Protein AF-A0ABC8UT15-F1 (afdb_monomer_lite)

InterPro domains:
  IPR006634 TRAM/LAG1/CLN8 homology domain [PF03798] (1-120)
  IPR006634 TRAM/LAG1/CLN8 homology domain [PS50922] (1-129)
  IPR016439 Sphingosine N-acyltransferase Lag1/Lac1-like [PTHR12560] (1-145)

Secondary structure (DSSP, 8-state):
-HHHHHHHHHHHHHHHHS--HHHHHHHHHHHHHHHHHHHHHHHHHHTT-HHHHHHHHHHHHHHHIIIIIIIIIIIIIHHHHHHHHHH--TTSHHHHHHHHHHHHHHHHHHHHHHHHHHHHHHHHHHHHHTTT--PPPGGGTTSS--

Foldseek 3Di:
DVVVVVVVVVLVVVVVPQPPVPLVVLV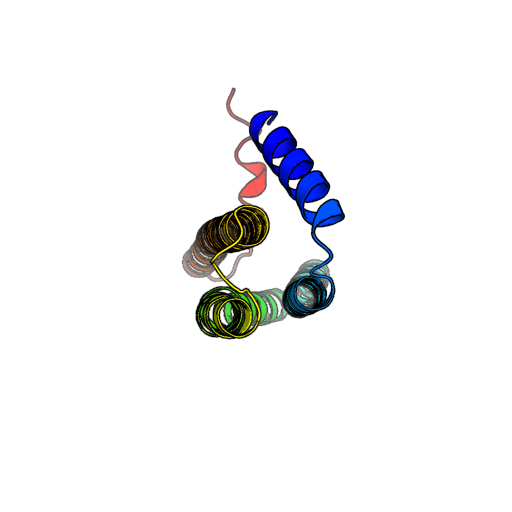VVLVVVLVVLVVQLVVCVVVVNLVSNLVSLVVSLVSLCCSQVPCLCVPSVVCLVVVLVVPDPVPDPVSVVSSVVVNVSSVVSSVVSVVVNVQSVVQNVVCVVVVRDNDDRPVPPPPPDD

Radius of gyration: 18.94 Å; chains: 1; bounding box: 48×41×50 Å

Organism: NCBI:txid185542

Sequence (146 aa):
MMSHHIITVFLIGYSYITSFFRIGSVILALHDASDVFLEAAKVFKYSEKELGASIFFGLFALSWLILRLIFFPFWIIKSSSYHLCQFLRLSEVYHMSLYYIFNTMLLTLLVFHIYWWILIYSMIMRQLNNRGKVGEDIRSDSEDND

Structure (mmCIF, N/CA/C/O backbone):
data_AF-A0ABC8UT15-F1
#
_entry.id   AF-A0ABC8UT15-F1
#
loop_
_atom_site.group_PDB
_atom_site.id
_atom_site.type_symbol
_atom_site.label_atom_id
_atom_site.label_alt_id
_atom_site.label_comp_id
_atom_site.label_asym_id
_atom_site.label_entity_id
_atom_site.label_seq_id
_atom_site.pdbx_PDB_ins_code
_atom_site.Cartn_x
_atom_site.Cartn_y
_atom_site.Cartn_z
_atom_site.occupancy
_atom_site.B_iso_or_equiv
_atom_site.auth_seq_id
_atom_site.auth_comp_id
_atom_site.auth_asym_id
_atom_site.auth_atom_id
_atom_site.pdbx_PDB_model_num
ATOM 1 N N . MET A 1 1 ? -1.203 20.460 -1.347 1.00 55.72 1 MET A N 1
ATOM 2 C CA . MET A 1 1 ? -2.167 19.765 -2.234 1.00 55.72 1 MET A CA 1
ATOM 3 C C . MET A 1 1 ? -1.658 19.544 -3.664 1.00 55.72 1 MET A C 1
ATOM 5 O O . MET A 1 1 ? -1.749 18.421 -4.138 1.00 55.72 1 MET A O 1
ATOM 9 N N . MET A 1 2 ? -1.046 20.524 -4.344 1.00 48.12 2 MET A N 1
ATOM 10 C CA . MET A 1 2 ? -0.605 20.355 -5.748 1.00 48.12 2 MET A CA 1
ATOM 11 C C . MET A 1 2 ? 0.531 19.334 -5.960 1.00 48.12 2 MET A C 1
ATOM 13 O O . MET A 1 2 ? 0.491 18.574 -6.923 1.00 48.12 2 MET A O 1
ATOM 17 N N . SER A 1 3 ? 1.504 19.237 -5.046 1.00 52.22 3 SER A N 1
ATOM 18 C CA . SER A 1 3 ? 2.628 18.292 -5.190 1.00 52.22 3 SER A CA 1
ATOM 19 C C . SER A 1 3 ? 2.191 16.824 -5.144 1.00 52.22 3 SER A C 1
ATOM 21 O O . SER A 1 3 ? 2.719 16.006 -5.889 1.00 52.22 3 SER A O 1
ATOM 23 N N . HIS A 1 4 ? 1.174 16.491 -4.339 1.00 47.97 4 HIS A N 1
ATOM 24 C CA . HIS A 1 4 ? 0.601 15.141 -4.289 1.00 47.97 4 HIS A CA 1
ATOM 25 C C . HIS A 1 4 ? -0.095 14.771 -5.614 1.00 47.97 4 HIS A C 1
ATOM 27 O O . HIS A 1 4 ? 0.040 13.645 -6.093 1.00 47.97 4 HIS A O 1
ATOM 33 N N . HIS A 1 5 ? -0.778 15.731 -6.251 1.00 57.12 5 HIS A N 1
ATOM 34 C CA . HIS A 1 5 ? -1.417 15.536 -7.558 1.00 57.12 5 HIS A CA 1
ATOM 35 C C . HIS A 1 5 ? -0.406 15.404 -8.705 1.00 57.12 5 HIS A C 1
ATOM 37 O O . HIS A 1 5 ? -0.566 14.547 -9.567 1.00 57.12 5 HIS A O 1
ATOM 43 N N . ILE A 1 6 ? 0.676 16.186 -8.692 1.00 67.50 6 ILE A N 1
ATOM 44 C CA . ILE A 1 6 ? 1.739 16.094 -9.707 1.00 67.50 6 ILE A CA 1
ATOM 45 C C . ILE A 1 6 ? 2.442 14.732 -9.634 1.00 67.50 6 ILE A C 1
ATOM 47 O O . ILE A 1 6 ? 2.657 14.094 -10.662 1.00 67.50 6 ILE A O 1
ATOM 51 N N . ILE A 1 7 ? 2.735 14.248 -8.423 1.00 61.22 7 ILE A N 1
ATOM 52 C CA . ILE A 1 7 ? 3.365 12.938 -8.210 1.00 61.22 7 ILE A CA 1
ATOM 53 C C . ILE A 1 7 ? 2.444 11.809 -8.692 1.00 61.22 7 ILE A C 1
ATOM 55 O O . ILE A 1 7 ? 2.898 10.896 -9.378 1.00 61.22 7 ILE A O 1
ATOM 59 N N . THR A 1 8 ? 1.143 11.887 -8.402 1.00 54.62 8 THR A N 1
ATOM 60 C CA . THR A 1 8 ? 0.166 10.871 -8.831 1.00 54.62 8 THR A CA 1
ATOM 61 C C . THR A 1 8 ? -0.082 10.879 -10.341 1.00 54.62 8 THR A C 1
ATOM 63 O O . THR A 1 8 ? -0.133 9.808 -10.939 1.00 54.62 8 THR A O 1
ATOM 66 N N . VAL A 1 9 ? -0.143 12.044 -10.994 1.00 68.06 9 VAL A N 1
ATOM 67 C CA . VAL A 1 9 ? -0.277 12.142 -12.462 1.00 68.06 9 VAL A CA 1
ATOM 68 C C . VAL A 1 9 ? 0.968 11.604 -13.176 1.00 68.06 9 VAL A C 1
ATOM 70 O O . VAL A 1 9 ? 0.843 10.884 -14.167 1.00 68.06 9 VAL A O 1
ATOM 73 N N . PHE A 1 10 ? 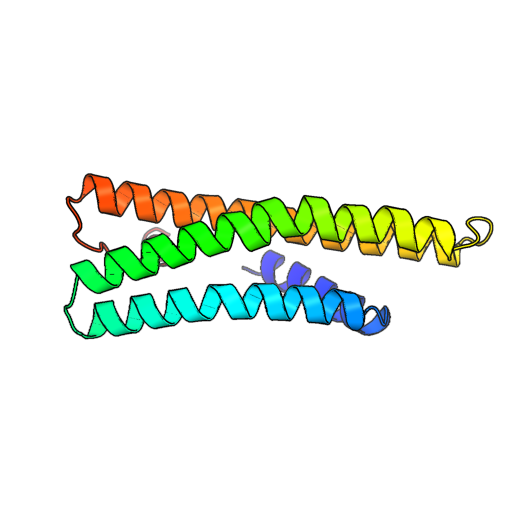2.166 11.877 -12.650 1.00 63.12 10 PHE A N 1
ATOM 74 C CA . PHE A 1 10 ? 3.414 11.361 -13.219 1.00 63.12 10 PHE A CA 1
ATOM 75 C C . PHE A 1 10 ? 3.554 9.841 -13.021 1.00 63.12 10 PHE A C 1
ATOM 77 O O . PHE A 1 10 ? 3.956 9.131 -13.943 1.00 63.12 10 PHE A O 1
ATOM 84 N N . LEU A 1 11 ? 3.144 9.323 -11.856 1.00 54.84 11 LEU A N 1
ATOM 85 C CA . LEU 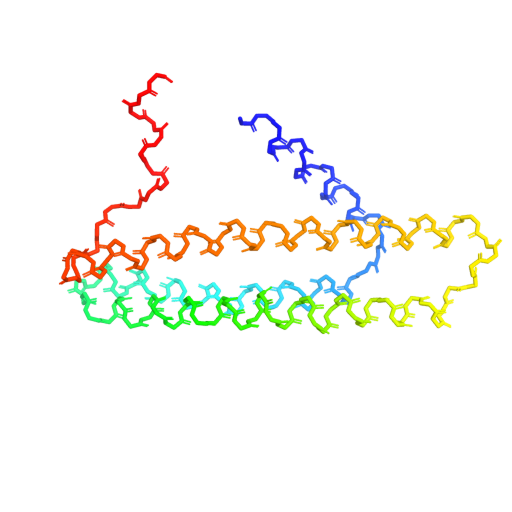A 1 11 ? 3.090 7.884 -11.567 1.00 54.84 11 LEU A CA 1
ATOM 86 C C . LEU A 1 11 ? 2.107 7.146 -12.487 1.00 54.84 11 LEU A C 1
ATOM 88 O O . LEU A 1 11 ? 2.446 6.086 -13.011 1.00 54.84 11 LEU A O 1
ATOM 92 N N . ILE A 1 12 ? 0.916 7.707 -12.720 1.00 56.38 12 ILE A N 1
ATOM 93 C CA . ILE A 1 12 ? -0.108 7.105 -13.588 1.00 56.38 12 ILE A CA 1
ATOM 94 C C . ILE A 1 12 ? 0.337 7.138 -15.056 1.00 56.38 12 ILE A C 1
ATOM 96 O O . ILE A 1 12 ? 0.248 6.118 -15.739 1.00 56.38 12 ILE A O 1
ATOM 100 N N . GLY A 1 13 ? 0.878 8.267 -15.529 1.00 58.03 13 GLY A N 1
ATOM 101 C CA . GLY A 1 13 ? 1.376 8.407 -16.901 1.00 58.03 13 GLY A CA 1
ATOM 102 C C . GLY A 1 13 ? 2.535 7.460 -17.213 1.00 58.03 13 GLY A C 1
ATOM 103 O O . GLY A 1 13 ? 2.554 6.821 -18.264 1.00 58.03 13 GLY A O 1
ATOM 104 N N . TYR A 1 14 ? 3.469 7.297 -16.276 1.00 54.97 14 TYR A N 1
ATOM 105 C CA . TYR A 1 14 ? 4.612 6.407 -16.459 1.00 54.97 14 TYR A CA 1
ATOM 106 C C . TYR A 1 14 ? 4.237 4.917 -16.305 1.00 54.97 14 TYR A C 1
ATOM 108 O O . TYR A 1 14 ? 4.742 4.058 -17.035 1.00 54.97 14 TYR A O 1
ATOM 116 N N . SER A 1 15 ? 3.284 4.595 -15.421 1.00 48.62 15 SER A N 1
ATOM 117 C CA . SER A 1 15 ? 2.737 3.237 -15.286 1.00 48.62 15 SER A CA 1
ATOM 118 C C . SER A 1 15 ? 1.988 2.775 -16.540 1.00 48.62 15 SER A C 1
ATOM 120 O O . SER A 1 15 ? 1.980 1.580 -16.831 1.00 48.62 15 SER A O 1
ATOM 122 N N . TYR A 1 16 ? 1.370 3.695 -17.286 1.00 53.38 16 TYR A N 1
ATOM 123 C CA . TYR A 1 16 ? 0.627 3.367 -18.507 1.00 53.38 16 TYR A CA 1
ATOM 124 C C . TYR A 1 16 ? 1.548 2.940 -19.662 1.00 53.38 16 TYR A C 1
ATOM 126 O O . TYR A 1 16 ? 1.151 2.165 -20.528 1.00 53.38 16 TYR A O 1
ATOM 134 N N . ILE A 1 17 ? 2.800 3.410 -19.661 1.00 51.41 17 ILE A N 1
ATOM 135 C CA . ILE A 1 17 ? 3.761 3.194 -20.753 1.00 51.41 17 ILE A CA 1
ATOM 136 C C . ILE A 1 17 ? 4.524 1.865 -20.602 1.00 51.41 17 ILE A C 1
ATOM 138 O O . ILE A 1 17 ? 4.989 1.301 -21.590 1.00 51.41 17 ILE A O 1
ATOM 142 N N . THR A 1 18 ? 4.644 1.316 -19.390 1.00 52.47 18 THR A N 1
ATOM 143 C CA . THR A 1 18 ? 5.640 0.266 -19.101 1.00 52.47 18 THR A CA 1
ATOM 144 C C . THR A 1 18 ? 5.153 -1.186 -19.181 1.00 52.47 18 THR A C 1
ATOM 146 O O . THR A 1 18 ? 5.958 -2.091 -18.991 1.00 52.47 18 THR A O 1
ATOM 149 N N . SER A 1 19 ? 3.887 -1.467 -19.520 1.00 53.44 19 SER A N 1
ATOM 150 C CA . SER A 1 19 ? 3.388 -2.837 -19.799 1.00 53.44 19 SER A CA 1
ATOM 151 C C . SER A 1 19 ? 3.692 -3.912 -18.726 1.00 53.44 19 SER A C 1
ATOM 153 O O . SER A 1 19 ? 3.616 -5.110 -19.002 1.00 53.44 19 SER A O 1
ATOM 155 N N . PHE A 1 20 ? 3.951 -3.536 -17.468 1.00 58.44 20 PHE A N 1
ATOM 156 C CA . PHE A 1 20 ? 4.134 -4.471 -16.343 1.00 58.44 20 PHE A CA 1
ATOM 157 C C . PHE A 1 20 ? 2.800 -4.913 -15.720 1.00 58.44 20 PHE A C 1
ATOM 159 O O . PHE A 1 20 ? 2.668 -5.009 -14.498 1.00 58.44 20 PHE A O 1
ATOM 166 N N . PHE A 1 21 ? 1.805 -5.221 -16.559 1.00 60.38 21 PHE A N 1
ATOM 167 C CA . PHE A 1 21 ? 0.452 -5.582 -16.123 1.00 60.38 21 PHE A CA 1
ATOM 168 C C . PHE A 1 21 ? 0.447 -6.705 -15.085 1.00 60.38 21 PHE A C 1
ATOM 170 O O . PHE A 1 21 ? -0.277 -6.623 -14.108 1.00 60.38 21 PHE A O 1
ATOM 177 N N . ARG A 1 22 ? 1.302 -7.723 -15.235 1.00 66.06 22 ARG A N 1
ATOM 178 C CA . ARG A 1 22 ? 1.324 -8.877 -14.319 1.00 66.06 22 ARG A CA 1
ATOM 179 C C . ARG A 1 22 ? 1.688 -8.492 -12.886 1.00 66.06 22 ARG A C 1
ATOM 181 O O . ARG A 1 22 ? 0.996 -8.886 -11.955 1.00 66.06 22 ARG A O 1
ATOM 188 N N . ILE A 1 23 ? 2.763 -7.724 -12.713 1.00 68.06 23 ILE A N 1
ATOM 189 C CA . ILE A 1 23 ? 3.230 -7.312 -11.382 1.00 68.06 23 ILE A CA 1
ATOM 190 C C . ILE A 1 23 ? 2.274 -6.259 -10.816 1.00 68.06 23 ILE A C 1
ATOM 192 O O . ILE A 1 23 ? 1.883 -6.361 -9.658 1.00 68.06 23 ILE A O 1
ATOM 196 N N . GLY A 1 24 ? 1.807 -5.325 -11.651 1.00 69.69 24 GLY A N 1
ATOM 197 C CA . GLY A 1 24 ? 0.783 -4.350 -11.273 1.00 69.69 24 GLY A CA 1
ATOM 198 C C . GLY A 1 24 ? -0.522 -4.999 -10.796 1.00 69.69 24 GLY A C 1
ATOM 199 O O . GLY A 1 24 ? -1.058 -4.595 -9.769 1.00 69.69 24 GLY A O 1
ATOM 200 N N . SER A 1 25 ? -1.001 -6.051 -11.466 1.00 72.69 25 SER A N 1
ATOM 201 C CA . SER A 1 25 ? -2.204 -6.792 -11.065 1.00 72.69 25 SER A CA 1
ATOM 202 C C . SER A 1 25 ? -2.043 -7.500 -9.720 1.00 72.69 25 SER A C 1
ATOM 204 O O . SER A 1 25 ? -2.977 -7.488 -8.925 1.00 72.69 25 SER A O 1
ATOM 206 N N . VAL A 1 26 ? -0.873 -8.084 -9.430 1.00 78.00 26 VAL A N 1
ATOM 207 C CA . VAL A 1 26 ? -0.605 -8.705 -8.117 1.00 78.00 26 VAL A CA 1
ATOM 208 C C . VAL A 1 26 ? -0.609 -7.654 -7.009 1.00 78.00 26 VAL A C 1
ATOM 210 O O . VAL A 1 26 ? -1.184 -7.885 -5.948 1.00 78.00 26 VAL A O 1
ATOM 213 N N . ILE A 1 27 ? -0.014 -6.486 -7.261 1.00 77.88 27 ILE A N 1
ATOM 214 C CA . ILE A 1 27 ? -0.024 -5.367 -6.313 1.00 77.88 27 ILE A CA 1
ATOM 215 C C . ILE A 1 27 ? -1.464 -4.898 -6.073 1.00 77.88 27 ILE A C 1
ATOM 217 O O . ILE A 1 27 ? -1.878 -4.793 -4.925 1.00 77.88 27 ILE A O 1
ATOM 221 N N . LEU A 1 28 ? -2.256 -4.688 -7.128 1.00 79.50 28 LEU A N 1
ATOM 222 C CA . LEU A 1 28 ? -3.665 -4.297 -7.003 1.00 79.50 28 LEU A CA 1
ATOM 223 C C . LEU A 1 28 ? -4.486 -5.319 -6.206 1.00 79.50 28 LEU A C 1
ATOM 225 O O . LEU A 1 28 ? -5.230 -4.929 -5.314 1.00 79.50 28 LEU A O 1
ATOM 229 N N . ALA A 1 29 ? -4.307 -6.615 -6.464 1.00 82.00 29 ALA A N 1
ATOM 230 C CA . ALA A 1 29 ? -5.006 -7.667 -5.729 1.00 82.00 29 ALA A CA 1
ATOM 231 C C . ALA A 1 29 ? -4.626 -7.696 -4.237 1.00 82.00 29 ALA A C 1
ATOM 233 O O . ALA A 1 29 ? -5.492 -7.853 -3.379 1.00 82.00 29 ALA A O 1
ATOM 234 N N . LEU A 1 30 ? -3.340 -7.506 -3.909 1.00 80.12 30 LEU A N 1
ATOM 235 C CA . LEU A 1 30 ? -2.882 -7.384 -2.519 1.00 80.12 30 LEU A CA 1
ATOM 236 C C . LEU A 1 30 ? -3.491 -6.164 -1.823 1.00 80.12 30 LEU A C 1
ATOM 238 O O . LEU A 1 30 ? -3.774 -6.215 -0.626 1.00 80.12 30 LEU A O 1
ATOM 242 N N . HIS A 1 31 ? -3.670 -5.068 -2.561 1.00 80.62 31 HIS A N 1
ATOM 243 C CA . HIS A 1 31 ? -4.294 -3.867 -2.031 1.00 80.62 31 HIS A CA 1
ATOM 244 C C . HIS A 1 31 ? -5.784 -4.082 -1.741 1.00 80.62 31 HIS A C 1
ATOM 246 O O . HIS A 1 31 ? -6.223 -3.820 -0.623 1.00 80.62 31 HIS A O 1
ATOM 252 N N . ASP A 1 32 ? -6.523 -4.623 -2.706 1.00 84.75 32 ASP A N 1
ATOM 253 C CA . ASP A 1 32 ? -7.961 -4.886 -2.597 1.00 84.75 32 ASP A CA 1
ATOM 254 C C . ASP A 1 32 ? -8.278 -5.855 -1.444 1.00 84.75 32 ASP A C 1
ATOM 256 O O . ASP A 1 32 ? -9.183 -5.624 -0.643 1.00 84.75 32 ASP A O 1
ATOM 260 N N . ALA A 1 33 ? -7.441 -6.883 -1.262 1.00 83.81 33 ALA A N 1
ATOM 261 C CA . ALA A 1 33 ? -7.589 -7.852 -0.179 1.00 83.81 33 ALA A CA 1
ATOM 262 C C . ALA A 1 33 ? -7.540 -7.221 1.224 1.00 83.81 33 ALA A C 1
ATOM 264 O O . ALA A 1 33 ? -8.262 -7.667 2.116 1.00 83.81 33 ALA A O 1
ATOM 265 N N . SER A 1 34 ? -6.705 -6.197 1.454 1.00 82.00 34 SER A N 1
ATOM 266 C CA . SER A 1 34 ? -6.689 -5.510 2.752 1.00 82.00 34 SER A CA 1
ATOM 267 C C . SER A 1 34 ? -7.893 -4.588 2.925 1.00 82.00 34 SER A C 1
ATOM 269 O O . SER A 1 34 ? -8.416 -4.466 4.031 1.00 82.00 34 SER A O 1
ATOM 271 N N . ASP A 1 35 ? -8.350 -3.959 1.845 1.00 83.75 35 ASP A N 1
ATOM 272 C CA . ASP A 1 35 ? -9.384 -2.924 1.895 1.00 83.75 35 ASP A CA 1
ATOM 273 C C . ASP A 1 35 ? -10.764 -3.517 2.234 1.00 83.75 35 ASP A C 1
ATOM 275 O O . ASP A 1 35 ? -11.543 -2.889 2.952 1.00 83.75 35 ASP A O 1
ATOM 279 N N . VAL A 1 36 ? -11.018 -4.782 1.876 1.00 86.81 36 VAL A N 1
ATOM 280 C CA . VAL A 1 36 ? -12.204 -5.538 2.328 1.00 86.81 36 VAL A CA 1
ATOM 281 C C . VAL A 1 36 ? -12.337 -5.544 3.858 1.00 86.81 36 VAL A C 1
ATOM 283 O O . VAL A 1 36 ? -13.439 -5.380 4.387 1.00 86.81 36 VAL A O 1
ATOM 286 N N . PHE A 1 37 ? -11.230 -5.691 4.596 1.00 83.69 37 PHE A N 1
ATOM 287 C CA . PHE A 1 37 ? -11.260 -5.676 6.064 1.00 83.69 37 PHE A CA 1
ATOM 288 C C . PHE A 1 37 ? -11.552 -4.280 6.625 1.00 83.69 37 PHE A C 1
ATOM 290 O O . PHE A 1 37 ? -12.214 -4.163 7.659 1.00 83.69 37 PHE A O 1
ATOM 297 N N . LEU A 1 38 ? -11.097 -3.223 5.943 1.00 82.94 38 LEU A N 1
ATOM 298 C CA . LEU A 1 38 ? -11.386 -1.842 6.327 1.00 82.94 38 LEU A CA 1
ATOM 299 C C . LEU A 1 38 ? -12.871 -1.516 6.144 1.00 82.94 38 LEU A C 1
ATOM 301 O O . LEU A 1 38 ? -13.493 -0.951 7.044 1.00 82.94 38 LEU A O 1
ATOM 305 N N . GLU A 1 39 ? -13.449 -1.894 5.004 1.00 85.25 39 GLU A N 1
ATOM 306 C CA . GLU A 1 39 ? -14.875 -1.692 4.739 1.00 85.25 39 GLU A CA 1
ATOM 307 C C . GLU A 1 39 ? -15.740 -2.503 5.711 1.00 85.25 39 GLU A C 1
ATOM 309 O O . GLU A 1 39 ? -16.703 -1.974 6.270 1.00 85.25 39 GLU A O 1
ATOM 314 N N . ALA A 1 40 ? -15.341 -3.739 6.033 1.00 82.69 40 ALA A N 1
ATOM 315 C CA . ALA A 1 40 ? -15.989 -4.513 7.088 1.00 82.69 40 ALA A CA 1
ATOM 316 C C . ALA A 1 40 ? -15.947 -3.776 8.441 1.00 82.69 40 ALA A C 1
ATOM 318 O O . ALA A 1 40 ? -16.980 -3.642 9.100 1.00 82.69 40 ALA A O 1
ATOM 319 N N . ALA A 1 41 ? -14.791 -3.227 8.837 1.00 82.38 41 ALA A N 1
ATOM 320 C CA . ALA A 1 41 ? -14.658 -2.469 10.083 1.00 82.38 41 ALA A CA 1
ATOM 321 C C . ALA A 1 41 ? -15.598 -1.250 10.134 1.00 82.38 41 ALA A C 1
ATOM 323 O O . ALA A 1 41 ? -16.220 -0.998 11.170 1.00 82.38 41 ALA A O 1
ATOM 324 N N . LYS A 1 42 ? -15.761 -0.529 9.016 1.00 79.56 42 LYS A N 1
ATOM 325 C CA . LYS A 1 42 ? -16.702 0.598 8.910 1.00 79.56 42 LYS A CA 1
ATOM 326 C C . LYS A 1 42 ? -18.151 0.151 9.073 1.00 79.56 42 LYS A C 1
ATOM 328 O O . LYS A 1 42 ? -18.885 0.771 9.835 1.00 79.56 42 LYS A O 1
ATOM 333 N N . VAL A 1 43 ? -18.564 -0.938 8.422 1.00 85.25 43 VAL A N 1
ATOM 334 C CA . VAL A 1 43 ? -19.937 -1.467 8.534 1.00 85.25 43 VAL A CA 1
ATOM 335 C C . VAL A 1 43 ? -20.277 -1.837 9.982 1.00 85.25 43 VAL A C 1
ATOM 337 O O . VAL A 1 43 ? -21.360 -1.505 10.471 1.00 85.25 43 VAL A O 1
ATOM 340 N N . PHE A 1 44 ? -19.345 -2.465 10.705 1.00 80.88 44 PHE A N 1
ATOM 341 C CA . PHE A 1 44 ? -19.544 -2.765 12.126 1.00 80.88 44 PHE A CA 1
ATOM 342 C C . PHE A 1 44 ? -19.581 -1.511 13.001 1.00 80.88 44 PHE A C 1
ATOM 344 O O . PHE A 1 44 ? -20.358 -1.479 13.956 1.00 80.88 44 PHE A O 1
ATOM 351 N N . LYS A 1 45 ? -18.812 -0.472 12.648 1.00 78.12 45 LYS A N 1
ATOM 352 C CA . LYS A 1 45 ? -18.864 0.834 13.318 1.00 78.12 45 LYS A CA 1
ATOM 353 C C . LYS A 1 45 ? -20.225 1.510 13.124 1.00 78.12 45 LYS A C 1
ATOM 355 O O . LYS A 1 45 ? -20.812 1.969 14.094 1.00 78.12 45 LYS A O 1
ATOM 360 N N . TYR A 1 46 ? -20.771 1.507 11.906 1.00 76.94 46 TYR A N 1
ATOM 361 C CA . TYR A 1 46 ? -22.111 2.049 11.632 1.00 76.94 46 TYR A CA 1
ATOM 362 C C . TYR A 1 46 ? -23.237 1.265 12.310 1.00 76.94 46 TYR A C 1
ATOM 364 O O . TYR A 1 46 ? -24.293 1.819 12.585 1.00 76.94 46 TYR A O 1
ATOM 372 N N . SER A 1 47 ? -23.012 -0.017 12.596 1.00 81.06 47 SER A N 1
ATOM 373 C CA . SER A 1 47 ? -23.976 -0.867 13.302 1.00 81.06 47 SER A CA 1
ATOM 374 C C . SER A 1 47 ? -23.910 -0.724 14.833 1.00 81.06 47 SER A C 1
ATOM 376 O O . SER A 1 47 ? -24.457 -1.578 15.529 1.00 81.06 47 SER A O 1
ATOM 378 N N . GLU A 1 48 ? -23.182 0.273 15.355 1.00 76.88 48 GLU A N 1
ATOM 379 C CA . GLU A 1 48 ? -22.937 0.525 16.790 1.00 76.88 48 GLU A CA 1
ATOM 380 C C . GLU A 1 48 ? -22.306 -0.665 17.546 1.00 76.88 48 GLU A C 1
ATOM 382 O O . GLU A 1 48 ? -22.327 -0.755 18.776 1.00 76.88 48 GLU A O 1
ATOM 387 N N . LYS A 1 49 ? -21.696 -1.608 16.816 1.00 75.81 49 LYS A N 1
ATOM 388 C CA . LYS A 1 49 ? -20.991 -2.762 17.387 1.00 75.81 49 LYS A CA 1
ATOM 389 C C . LYS A 1 49 ? -19.508 -2.438 17.541 1.00 75.81 49 LYS A C 1
ATOM 391 O O . LYS A 1 49 ? -18.671 -2.963 16.806 1.00 75.81 49 LYS A O 1
ATOM 396 N N . GLU A 1 50 ? -19.185 -1.626 18.546 1.00 73.69 50 GLU A N 1
ATOM 397 C CA . GLU A 1 50 ? -17.824 -1.135 18.841 1.00 73.69 50 GLU A CA 1
ATOM 398 C C . GLU A 1 50 ? -16.774 -2.260 18.958 1.00 73.69 50 GLU A C 1
ATOM 400 O O . GLU A 1 50 ? -15.662 -2.149 18.433 1.00 73.69 50 GLU A O 1
ATOM 405 N N . LEU A 1 51 ? -17.135 -3.391 19.582 1.00 76.50 51 LEU A N 1
ATOM 406 C CA . LEU A 1 51 ? -16.249 -4.559 19.693 1.00 76.50 51 LEU A CA 1
ATOM 407 C C . LEU A 1 51 ? -15.962 -5.199 18.330 1.00 76.50 51 LEU A C 1
ATOM 409 O O . LEU A 1 51 ? -14.821 -5.552 18.042 1.00 76.50 51 LEU A O 1
ATOM 413 N N . GLY A 1 52 ? -16.984 -5.322 17.479 1.00 78.00 52 GLY A N 1
ATOM 414 C CA . GLY A 1 52 ? -16.832 -5.855 16.126 1.00 78.00 52 GLY A CA 1
ATOM 415 C C . GLY A 1 52 ? -15.960 -4.941 15.271 1.00 78.00 52 GLY A C 1
ATOM 416 O O . GLY A 1 52 ? -15.001 -5.406 14.659 1.00 78.00 52 GLY A O 1
ATOM 417 N N . ALA A 1 53 ? -16.226 -3.634 15.302 1.00 80.56 53 ALA A N 1
ATOM 418 C CA . ALA A 1 53 ? -15.438 -2.637 14.581 1.00 80.56 53 ALA A CA 1
ATOM 419 C C . ALA A 1 53 ? -13.954 -2.685 14.977 1.00 80.56 53 ALA A C 1
ATOM 421 O O . ALA A 1 53 ? -13.087 -2.711 14.107 1.00 80.56 53 ALA A O 1
ATOM 422 N N . SER A 1 54 ? -13.666 -2.783 16.279 1.00 80.69 54 SER A N 1
ATOM 423 C CA . SER A 1 54 ? -12.298 -2.869 16.805 1.00 80.69 54 SER A CA 1
ATOM 424 C C . SER A 1 54 ? -11.570 -4.142 16.355 1.00 80.69 54 SER A C 1
ATOM 426 O O . SER A 1 54 ? -10.400 -4.083 15.978 1.00 80.69 54 SER A O 1
ATOM 428 N N . ILE A 1 55 ? -12.258 -5.291 16.336 1.00 85.06 55 ILE A N 1
ATOM 429 C CA . ILE A 1 55 ? -11.683 -6.563 15.867 1.00 85.06 55 ILE A CA 1
ATOM 430 C C . ILE A 1 55 ? -11.352 -6.491 14.374 1.00 85.06 55 ILE A C 1
ATOM 432 O O . ILE A 1 55 ? -10.230 -6.811 13.981 1.00 85.06 55 ILE A O 1
ATOM 436 N N . PHE A 1 56 ? -12.294 -6.046 13.538 1.00 84.06 56 PHE A N 1
ATOM 437 C CA . PHE A 1 56 ? -12.065 -5.931 12.094 1.00 84.06 56 PHE A CA 1
ATOM 438 C C . PHE A 1 56 ? -11.010 -4.874 11.757 1.00 84.06 56 PHE A C 1
ATOM 440 O O . PHE A 1 56 ? -10.210 -5.090 10.851 1.00 84.06 56 PHE A O 1
ATOM 447 N N . PHE A 1 57 ? -10.935 -3.784 12.524 1.00 84.38 57 PHE A N 1
ATOM 448 C CA . PHE A 1 57 ? -9.871 -2.791 12.386 1.00 84.38 57 PHE A CA 1
ATOM 449 C C . PHE A 1 57 ? -8.491 -3.368 12.745 1.00 84.38 57 PHE A C 1
ATOM 451 O O . PHE A 1 57 ? -7.512 -3.126 12.039 1.00 84.38 57 PHE A O 1
ATOM 458 N N . GLY A 1 58 ? -8.409 -4.195 13.792 1.00 86.44 58 GLY A N 1
ATOM 459 C CA . GLY A 1 58 ? -7.194 -4.935 14.133 1.00 86.44 58 GLY A CA 1
ATOM 460 C C . GLY A 1 58 ? -6.784 -5.939 13.048 1.00 86.44 58 GLY A C 1
ATOM 461 O O . GLY A 1 58 ? -5.612 -5.999 12.677 1.00 86.44 58 GLY A O 1
ATOM 462 N N . LEU A 1 59 ? -7.743 -6.685 12.486 1.00 87.81 59 LEU A N 1
ATOM 463 C CA . LEU A 1 59 ? -7.504 -7.602 11.362 1.00 87.81 59 LEU A CA 1
ATOM 464 C C . LEU A 1 59 ? -7.034 -6.859 10.108 1.00 87.81 59 LEU A C 1
ATOM 466 O O . LEU A 1 59 ? -6.105 -7.315 9.443 1.00 87.81 59 LEU A O 1
ATOM 470 N N . PHE A 1 60 ? -7.624 -5.699 9.819 1.00 89.38 60 PHE A N 1
ATOM 471 C CA . PHE A 1 60 ? -7.171 -4.804 8.760 1.00 89.38 60 PHE A CA 1
ATOM 472 C C . PHE A 1 60 ? -5.714 -4.380 8.973 1.00 89.38 60 PHE A C 1
ATOM 474 O O . PHE A 1 60 ? -4.901 -4.535 8.065 1.00 89.38 60 PHE A O 1
ATOM 481 N N . ALA A 1 61 ? -5.356 -3.911 10.172 1.00 88.69 61 ALA A N 1
ATOM 482 C CA . ALA A 1 61 ? -3.989 -3.493 10.473 1.00 88.69 61 ALA A CA 1
ATOM 483 C C . ALA A 1 61 ? -2.985 -4.652 10.347 1.00 88.69 61 ALA A C 1
ATOM 485 O O . ALA A 1 61 ? -1.911 -4.488 9.767 1.00 88.69 61 ALA A O 1
ATOM 486 N N . LEU A 1 62 ? -3.339 -5.844 10.836 1.00 89.94 62 LEU A N 1
ATOM 487 C CA . LEU A 1 62 ? -2.491 -7.029 10.715 1.00 89.94 62 LEU A CA 1
ATOM 488 C C . LEU A 1 62 ? -2.307 -7.447 9.248 1.00 89.94 62 LEU A C 1
ATOM 490 O O . LEU A 1 62 ? -1.181 -7.686 8.809 1.00 89.94 62 LEU A O 1
ATOM 494 N N . SER A 1 63 ? -3.403 -7.490 8.487 1.00 88.06 63 SER A N 1
ATOM 495 C CA . SER A 1 63 ? -3.394 -7.770 7.049 1.00 88.06 63 SER A CA 1
ATOM 496 C C . SER A 1 63 ? -2.526 -6.758 6.294 1.00 88.06 63 SER A C 1
ATOM 498 O O . SER A 1 63 ? -1.671 -7.144 5.497 1.00 88.06 63 SER A O 1
ATOM 500 N N . TRP A 1 64 ? -2.653 -5.467 6.618 1.00 88.38 64 TRP A N 1
ATOM 501 C CA . TRP A 1 64 ? -1.849 -4.394 6.036 1.00 88.38 64 TRP A CA 1
ATOM 502 C C . TRP A 1 64 ? -0.349 -4.592 6.276 1.00 88.38 64 TRP A C 1
ATOM 504 O O . TRP A 1 64 ? 0.437 -4.529 5.328 1.00 88.38 64 TRP A O 1
ATOM 514 N N . LEU A 1 65 ? 0.060 -4.861 7.522 1.00 88.00 65 LEU A N 1
ATOM 515 C CA . LEU A 1 65 ? 1.468 -5.079 7.862 1.00 88.00 65 LEU A CA 1
ATOM 516 C C . LEU A 1 65 ? 2.040 -6.282 7.106 1.00 88.00 65 LEU A C 1
ATOM 518 O O . L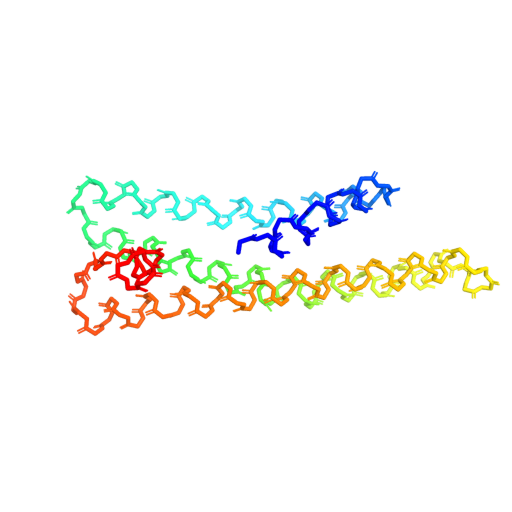EU A 1 65 ? 3.107 -6.183 6.500 1.00 88.00 65 LEU A O 1
ATOM 522 N N . ILE A 1 66 ? 1.332 -7.412 7.107 1.00 87.31 66 ILE A N 1
ATOM 523 C CA . ILE A 1 66 ? 1.831 -8.645 6.489 1.00 87.31 66 ILE A CA 1
ATOM 524 C C . ILE A 1 66 ? 1.906 -8.495 4.968 1.00 87.31 66 ILE A C 1
ATOM 526 O O . ILE A 1 66 ? 2.954 -8.754 4.375 1.00 87.31 66 ILE A O 1
ATOM 530 N N . LEU A 1 67 ? 0.822 -8.063 4.323 1.00 83.19 67 LEU A N 1
ATOM 531 C CA . LEU A 1 67 ? 0.742 -8.028 2.862 1.00 83.19 67 LEU A CA 1
ATOM 532 C C . LEU A 1 67 ? 1.596 -6.903 2.266 1.00 83.19 67 LEU A C 1
ATOM 534 O O . LEU A 1 67 ? 2.293 -7.117 1.274 1.00 83.19 67 LEU A O 1
ATOM 538 N N . ARG A 1 68 ? 1.577 -5.707 2.865 1.00 83.88 68 ARG A N 1
ATOM 539 C CA . ARG A 1 68 ? 2.196 -4.515 2.263 1.00 83.88 68 ARG A CA 1
ATOM 540 C C . ARG A 1 68 ? 3.571 -4.176 2.837 1.00 83.88 68 ARG A C 1
ATOM 542 O O . ARG A 1 68 ? 4.399 -3.654 2.104 1.00 83.88 68 ARG A O 1
ATOM 549 N N . LEU A 1 69 ? 3.865 -4.491 4.101 1.00 82.50 69 LEU A N 1
ATOM 550 C CA . LEU A 1 69 ? 5.177 -4.177 4.693 1.00 82.50 69 LEU A CA 1
ATOM 551 C C . LEU A 1 69 ? 6.149 -5.364 4.680 1.00 82.50 69 LEU A C 1
ATOM 553 O O . LEU A 1 69 ? 7.357 -5.155 4.654 1.00 82.50 69 LEU A O 1
ATOM 557 N N . ILE A 1 70 ? 5.645 -6.602 4.660 1.00 82.62 70 ILE A N 1
ATOM 558 C CA . ILE A 1 70 ? 6.484 -7.806 4.583 1.00 82.62 70 ILE A CA 1
ATOM 559 C C . ILE A 1 70 ? 6.442 -8.393 3.169 1.00 82.62 70 ILE A C 1
ATOM 561 O O . ILE A 1 70 ? 7.462 -8.450 2.486 1.00 82.62 70 ILE A O 1
ATOM 565 N N . PHE A 1 71 ? 5.276 -8.807 2.679 1.00 81.62 71 PHE A N 1
ATOM 566 C CA . PHE A 1 71 ? 5.207 -9.544 1.416 1.00 81.62 71 PHE A CA 1
ATOM 567 C C . PHE A 1 71 ? 5.631 -8.689 0.210 1.00 81.62 71 PHE A C 1
ATOM 569 O O . PHE A 1 71 ? 6.402 -9.143 -0.635 1.00 81.62 71 PHE A O 1
ATOM 576 N N . PHE A 1 72 ? 5.211 -7.423 0.163 1.00 78.44 72 PHE A N 1
ATOM 577 C CA . PHE A 1 72 ? 5.569 -6.505 -0.919 1.00 78.44 72 PHE A CA 1
ATOM 578 C C . PHE A 1 72 ? 7.097 -6.301 -1.073 1.00 78.44 72 PHE A C 1
ATOM 580 O O . PHE A 1 72 ? 7.623 -6.638 -2.137 1.00 78.44 72 PHE A O 1
ATOM 587 N N . PRO A 1 73 ? 7.873 -5.837 -0.069 1.00 76.94 73 PRO A N 1
ATOM 588 C CA . PRO A 1 73 ? 9.311 -5.644 -0.260 1.00 76.94 73 PRO A CA 1
ATOM 589 C C . PRO A 1 73 ? 10.084 -6.959 -0.392 1.00 76.94 73 PRO A C 1
ATOM 591 O O . PRO A 1 73 ? 10.960 -7.072 -1.247 1.00 76.94 73 PRO A O 1
ATOM 594 N N . PHE A 1 74 ? 9.771 -7.982 0.408 1.00 74.75 74 PHE A N 1
ATOM 595 C CA . PHE A 1 74 ? 10.566 -9.212 0.396 1.00 74.75 74 PHE A CA 1
ATOM 596 C C . PHE A 1 74 ? 10.300 -10.091 -0.827 1.00 74.75 74 PHE A C 1
ATOM 598 O O . PHE A 1 74 ? 11.207 -10.801 -1.266 1.00 74.75 74 PHE A O 1
ATOM 605 N N . TRP A 1 75 ? 9.089 -10.050 -1.384 1.00 74.81 75 TRP A N 1
ATOM 606 C CA . TRP A 1 75 ? 8.704 -10.899 -2.508 1.00 74.81 75 TRP A CA 1
ATOM 607 C C . TRP A 1 75 ? 8.697 -10.135 -3.832 1.00 74.81 75 TRP A C 1
ATOM 609 O O . TRP A 1 75 ? 9.315 -10.595 -4.788 1.00 74.81 75 TRP A O 1
ATOM 619 N N . ILE A 1 76 ? 8.090 -8.945 -3.898 1.00 70.19 76 ILE A N 1
ATOM 620 C CA . ILE A 1 76 ? 7.933 -8.205 -5.163 1.00 70.19 76 ILE A CA 1
ATOM 621 C C . ILE A 1 76 ? 9.224 -7.489 -5.561 1.00 70.19 76 ILE A C 1
ATOM 623 O O . ILE A 1 76 ? 9.637 -7.608 -6.712 1.00 70.19 76 ILE A O 1
ATOM 627 N N . ILE A 1 77 ? 9.918 -6.814 -4.636 1.00 70.12 77 ILE A N 1
ATOM 628 C CA . ILE A 1 77 ? 11.195 -6.148 -4.968 1.00 70.12 77 ILE A CA 1
ATOM 629 C C . ILE A 1 77 ? 12.278 -7.192 -5.271 1.00 70.12 77 ILE A C 1
ATOM 631 O O . ILE A 1 77 ? 13.018 -7.057 -6.246 1.00 70.12 77 ILE A O 1
ATOM 635 N N . LYS A 1 78 ? 12.328 -8.287 -4.502 1.00 68.75 78 LYS A N 1
ATOM 636 C CA . LYS A 1 78 ? 13.260 -9.394 -4.767 1.00 68.75 78 LYS A CA 1
ATOM 637 C C . LYS A 1 78 ? 12.961 -10.090 -6.097 1.00 68.75 78 LYS A C 1
ATOM 639 O O . LYS A 1 78 ? 13.890 -10.340 -6.862 1.00 68.75 78 LYS A O 1
ATOM 644 N N . SER A 1 79 ? 11.691 -10.384 -6.386 1.00 65.00 79 SER A N 1
ATOM 645 C CA . SER A 1 79 ? 11.279 -10.989 -7.657 1.00 65.00 79 SER A CA 1
ATOM 646 C C . SER A 1 79 ? 11.591 -10.059 -8.828 1.00 65.00 79 SER A C 1
ATOM 648 O O . SER A 1 79 ? 12.227 -10.497 -9.779 1.00 65.00 79 SER A O 1
ATOM 650 N N . SER A 1 80 ? 11.269 -8.767 -8.720 1.00 66.25 80 SER A N 1
ATOM 651 C CA . SER A 1 80 ? 11.636 -7.749 -9.710 1.00 66.25 80 SER A CA 1
ATOM 652 C C . SER A 1 80 ? 13.143 -7.748 -9.985 1.00 66.25 80 SER A C 1
ATOM 654 O O . SER A 1 80 ? 13.556 -7.874 -11.134 1.00 66.25 80 SER A O 1
ATOM 656 N N . SER A 1 81 ? 13.975 -7.706 -8.939 1.00 65.12 81 SER A N 1
ATOM 657 C CA . SER A 1 81 ? 15.434 -7.642 -9.079 1.00 65.12 81 SER A CA 1
ATOM 658 C C . SER A 1 81 ? 16.032 -8.899 -9.729 1.00 65.12 81 SER A C 1
ATOM 660 O O . SER A 1 81 ? 16.871 -8.782 -10.620 1.00 65.12 81 SER A O 1
ATOM 662 N N . TYR A 1 82 ? 15.566 -10.098 -9.363 1.00 62.66 82 TYR A N 1
ATOM 663 C CA . TYR A 1 82 ? 16.059 -11.351 -9.952 1.00 62.66 82 TYR A CA 1
ATOM 664 C C . TYR A 1 82 ? 15.537 -11.589 -11.377 1.00 62.66 82 TYR A C 1
ATOM 666 O O . TYR A 1 82 ? 16.305 -11.956 -12.266 1.00 62.66 82 TYR A O 1
ATOM 674 N N . HIS A 1 83 ? 14.243 -11.366 -11.616 1.00 62.03 83 HIS A N 1
ATOM 675 C CA . HIS A 1 83 ? 13.600 -11.690 -12.889 1.00 62.03 83 HIS A CA 1
ATOM 676 C C . HIS A 1 83 ? 13.947 -10.672 -13.990 1.00 62.03 83 HIS A C 1
ATOM 678 O O . HIS A 1 83 ? 14.102 -11.069 -15.144 1.00 62.03 83 HIS A O 1
ATOM 684 N N . LEU A 1 84 ? 14.143 -9.382 -13.667 1.00 58.44 84 LEU A N 1
ATOM 685 C CA . LEU A 1 84 ? 14.643 -8.409 -14.652 1.00 58.44 84 LEU A CA 1
ATOM 686 C C . LEU A 1 84 ? 16.099 -8.685 -15.031 1.00 58.44 84 LEU A C 1
ATOM 688 O O . LEU A 1 84 ? 16.439 -8.581 -16.204 1.00 58.44 84 LEU A O 1
ATOM 692 N N . CYS A 1 85 ? 16.948 -9.066 -14.072 1.00 57.12 85 CYS A N 1
ATOM 693 C CA . CYS A 1 85 ? 18.369 -9.316 -14.334 1.00 57.12 85 CYS A CA 1
ATOM 694 C C . CYS A 1 85 ? 18.589 -10.542 -15.242 1.00 57.12 85 CYS A C 1
ATOM 696 O O . CYS A 1 85 ? 19.556 -10.595 -15.996 1.00 57.12 85 CYS A O 1
ATOM 698 N N . GLN A 1 86 ? 17.663 -11.509 -15.219 1.00 57.50 86 GLN A N 1
ATOM 699 C CA . GLN A 1 86 ? 17.739 -12.717 -16.043 1.00 57.50 86 GLN A CA 1
ATOM 700 C C . GLN A 1 86 ? 17.240 -12.518 -17.488 1.00 57.50 86 GLN A C 1
ATOM 702 O O . GLN A 1 86 ? 17.705 -13.215 -18.389 1.00 57.50 86 GLN A O 1
ATOM 707 N N . PHE A 1 87 ? 16.314 -11.580 -17.726 1.00 57.59 87 PHE A N 1
ATOM 708 C CA . PHE A 1 87 ? 15.739 -11.320 -19.057 1.00 57.59 87 PHE A CA 1
ATOM 709 C C . PHE A 1 87 ? 16.333 -10.096 -19.767 1.00 57.59 87 PHE A C 1
ATOM 711 O O . PHE A 1 87 ? 16.346 -10.056 -20.998 1.00 57.59 87 PHE A O 1
ATOM 718 N N . LEU A 1 88 ? 16.834 -9.099 -19.031 1.00 55.88 88 LEU A N 1
ATOM 719 C CA . LEU A 1 88 ? 17.415 -7.894 -19.618 1.00 55.88 88 LEU A CA 1
ATOM 720 C C . LEU A 1 88 ? 18.891 -8.119 -19.937 1.00 55.88 88 LEU A C 1
ATOM 722 O O . LEU A 1 88 ? 19.735 -8.232 -19.049 1.00 55.88 88 LEU A O 1
ATOM 726 N N . ARG A 1 89 ? 19.236 -8.094 -21.227 1.00 56.38 89 ARG A N 1
ATOM 727 C CA . ARG A 1 89 ? 20.628 -7.922 -21.644 1.00 56.38 89 ARG A CA 1
ATOM 728 C C . ARG A 1 89 ? 21.026 -6.479 -21.330 1.00 56.38 89 ARG A C 1
ATOM 730 O O . ARG A 1 89 ? 20.722 -5.566 -22.093 1.00 56.38 89 ARG A O 1
ATOM 737 N N . LEU A 1 90 ? 21.707 -6.278 -20.202 1.00 57.69 90 LEU A N 1
ATOM 738 C CA . LEU A 1 90 ? 22.123 -4.970 -19.669 1.00 57.69 90 LEU A CA 1
ATOM 739 C C . LEU A 1 90 ? 23.143 -4.211 -20.554 1.00 57.69 90 LEU A C 1
ATOM 741 O O . LEU A 1 90 ? 23.766 -3.259 -20.096 1.00 57.69 90 LEU A O 1
ATOM 745 N N . SER A 1 91 ? 23.351 -4.634 -21.807 1.00 58.16 91 SER A N 1
ATOM 746 C CA . SER A 1 91 ? 24.218 -3.948 -22.770 1.00 58.16 91 SER A CA 1
ATOM 747 C C . SER A 1 91 ? 23.505 -2.820 -23.515 1.00 58.16 91 SER A C 1
ATOM 749 O O . SER A 1 91 ? 24.170 -2.016 -24.159 1.00 58.16 91 SER A O 1
ATOM 751 N N . GLU A 1 92 ? 22.173 -2.748 -23.457 1.00 63.19 92 GLU A N 1
ATOM 752 C CA . GLU A 1 92 ? 21.407 -1.692 -24.118 1.00 63.19 92 GLU A CA 1
ATOM 753 C C . GLU A 1 92 ? 20.854 -0.669 -23.123 1.00 63.19 92 GLU A C 1
ATOM 755 O O . GLU A 1 92 ? 20.211 -1.015 -22.129 1.00 63.19 92 GLU A O 1
ATOM 760 N N . VAL A 1 93 ? 21.057 0.612 -23.441 1.00 68.12 93 VAL A N 1
ATOM 761 C CA . VAL A 1 93 ? 20.662 1.772 -22.621 1.00 68.12 93 VAL A CA 1
ATOM 762 C C . VAL A 1 93 ? 19.164 1.758 -22.282 1.00 68.12 93 VAL A C 1
ATOM 764 O O . VAL A 1 93 ? 18.772 2.150 -21.185 1.00 68.12 93 VAL A O 1
ATOM 767 N N . TYR A 1 94 ? 18.330 1.244 -23.190 1.00 66.81 94 TYR A N 1
ATOM 768 C CA . TYR A 1 94 ? 16.881 1.118 -23.009 1.00 66.81 94 TYR A CA 1
ATOM 769 C C . TYR A 1 94 ? 16.491 0.143 -21.885 1.00 66.81 94 TYR A C 1
ATOM 771 O O . TYR A 1 94 ? 15.595 0.409 -21.088 1.00 66.81 94 TYR A O 1
ATOM 779 N N . HIS A 1 95 ? 17.193 -0.983 -21.774 1.00 66.69 95 HIS A N 1
ATOM 780 C CA . HIS A 1 95 ? 16.908 -1.997 -20.764 1.00 66.69 95 HIS A CA 1
ATOM 781 C C . HIS A 1 95 ? 17.393 -1.565 -19.369 1.00 66.69 95 HIS A C 1
ATOM 783 O O . HIS A 1 95 ? 16.730 -1.853 -18.371 1.00 66.69 95 HIS A O 1
ATOM 789 N N . MET A 1 96 ? 18.495 -0.805 -19.290 1.00 66.31 96 MET A N 1
ATOM 790 C CA . MET A 1 96 ? 18.923 -0.169 -18.037 1.00 66.31 96 MET A CA 1
ATOM 791 C C . MET A 1 96 ? 17.911 0.864 -17.538 1.00 66.31 96 MET A C 1
ATOM 793 O O . MET A 1 96 ? 17.562 0.847 -16.358 1.00 66.31 96 MET A O 1
ATOM 797 N N . SER A 1 97 ? 17.439 1.768 -18.402 1.00 67.75 97 SER A N 1
ATOM 798 C CA . SER A 1 97 ? 16.519 2.828 -17.976 1.00 67.75 97 SER A CA 1
ATOM 799 C C . SER A 1 97 ? 15.203 2.254 -17.444 1.00 67.75 97 SER A C 1
ATOM 801 O O . SER A 1 97 ? 14.744 2.678 -16.384 1.00 67.75 97 SER A O 1
ATOM 803 N N . LEU A 1 98 ? 14.655 1.218 -18.089 1.00 70.75 98 LEU A N 1
ATOM 804 C CA . LEU A 1 98 ? 13.477 0.498 -17.595 1.00 70.75 98 LEU A CA 1
ATOM 805 C C . LEU A 1 98 ? 13.700 -0.138 -16.216 1.00 70.75 98 LEU A C 1
ATOM 807 O O . LEU A 1 98 ? 12.831 -0.030 -15.352 1.00 70.75 98 LEU A O 1
ATOM 811 N N . TYR A 1 99 ? 14.862 -0.756 -15.979 1.00 73.94 99 TYR A N 1
ATOM 812 C CA . TYR A 1 99 ? 15.197 -1.328 -14.671 1.00 73.94 99 TYR A CA 1
ATOM 813 C C . TYR A 1 99 ? 15.218 -0.267 -13.568 1.00 73.94 99 TYR A C 1
ATOM 815 O O . TYR A 1 99 ? 14.619 -0.465 -12.507 1.00 73.94 99 TYR A O 1
ATOM 823 N N . TYR A 1 100 ? 15.897 0.858 -13.803 1.00 76.56 100 TYR A N 1
ATOM 824 C CA . TYR A 1 100 ? 15.993 1.916 -12.801 1.00 76.56 100 TYR A CA 1
ATOM 825 C C . TYR A 1 100 ? 14.629 2.521 -12.502 1.00 76.56 100 TYR A C 1
ATOM 827 O O . TYR A 1 100 ? 14.289 2.679 -11.332 1.00 76.56 100 TYR A O 1
ATOM 835 N N . ILE A 1 101 ? 13.826 2.804 -13.527 1.00 73.81 101 ILE A N 1
ATOM 836 C CA . ILE A 1 101 ? 12.556 3.491 -13.306 1.00 73.81 101 ILE A CA 1
ATOM 837 C C . ILE A 1 101 ? 11.513 2.558 -12.672 1.00 73.81 101 ILE A C 1
ATOM 839 O O . ILE A 1 101 ? 10.764 2.970 -11.789 1.00 73.81 101 ILE A O 1
ATOM 843 N N . PHE A 1 102 ? 11.501 1.272 -13.026 1.00 73.06 102 PHE A N 1
ATOM 844 C CA . PHE A 1 102 ? 10.616 0.314 -12.363 1.00 73.06 102 PHE A CA 1
ATOM 845 C C . PHE A 1 102 ? 10.964 0.144 -10.874 1.00 73.06 102 PHE A C 1
ATOM 847 O O . PHE A 1 102 ? 10.079 0.156 -10.017 1.00 73.06 102 PHE A O 1
ATOM 854 N N . ASN A 1 103 ? 12.256 0.056 -10.537 1.00 76.00 103 ASN A N 1
ATOM 855 C CA . ASN A 1 103 ? 12.682 -0.034 -9.140 1.00 76.00 103 ASN A CA 1
ATOM 856 C C . ASN A 1 103 ? 12.408 1.249 -8.348 1.00 76.00 103 ASN A C 1
ATOM 858 O O . ASN A 1 103 ? 12.004 1.155 -7.188 1.00 76.00 103 ASN A O 1
ATOM 862 N N . THR A 1 104 ? 12.582 2.436 -8.940 1.00 77.00 104 THR A N 1
ATOM 863 C CA . THR A 1 104 ? 12.247 3.688 -8.244 1.00 77.00 104 THR A CA 1
ATOM 864 C C . THR A 1 104 ? 10.755 3.777 -7.951 1.00 77.00 104 THR A C 1
ATOM 866 O O . THR A 1 104 ? 10.395 4.126 -6.831 1.00 77.00 104 THR A O 1
ATOM 869 N N . MET A 1 105 ? 9.882 3.376 -8.881 1.00 73.06 105 MET A N 1
ATOM 870 C CA . MET A 1 105 ? 8.435 3.334 -8.638 1.00 73.06 105 MET A CA 1
ATOM 871 C C . MET A 1 105 ? 8.051 2.375 -7.506 1.00 73.06 105 MET A C 1
ATOM 873 O O . MET A 1 105 ? 7.251 2.738 -6.643 1.00 73.06 105 MET A O 1
ATOM 877 N N . LEU A 1 106 ? 8.632 1.170 -7.474 1.00 78.56 106 LEU A N 1
ATOM 878 C CA . LEU A 1 106 ? 8.393 0.209 -6.391 1.00 78.56 106 LEU A CA 1
ATOM 879 C C . LEU A 1 106 ? 8.862 0.751 -5.033 1.00 78.56 106 LEU A C 1
ATOM 881 O O . LEU A 1 106 ? 8.159 0.593 -4.034 1.00 78.56 106 LEU A O 1
ATOM 885 N N . LEU A 1 107 ? 10.015 1.427 -4.994 1.00 79.62 107 LEU A N 1
ATOM 886 C CA . LEU A 1 107 ? 10.517 2.083 -3.784 1.00 79.62 107 LEU A CA 1
ATOM 887 C C . LEU A 1 107 ? 9.604 3.224 -3.333 1.00 79.62 107 LEU A C 1
ATOM 889 O O . LEU A 1 107 ? 9.304 3.328 -2.146 1.00 79.62 107 LEU A O 1
ATOM 893 N N . THR A 1 108 ? 9.117 4.057 -4.256 1.00 78.88 108 THR A N 1
ATOM 894 C CA . THR A 1 108 ? 8.147 5.110 -3.929 1.00 78.88 108 THR A CA 1
ATOM 895 C C . THR A 1 108 ? 6.871 4.518 -3.335 1.00 78.88 108 THR A C 1
ATOM 897 O O . THR A 1 108 ? 6.386 5.019 -2.321 1.00 78.88 108 THR A O 1
ATOM 900 N N . LEU A 1 109 ? 6.350 3.426 -3.904 1.00 80.19 109 LEU A N 1
ATOM 901 C CA . LEU A 1 109 ? 5.166 2.753 -3.367 1.00 80.19 109 LEU A CA 1
ATOM 902 C C . LEU A 1 109 ? 5.403 2.230 -1.939 1.00 80.19 109 LEU A C 1
ATOM 904 O O . LEU A 1 109 ? 4.550 2.411 -1.072 1.00 80.19 109 LEU A O 1
ATOM 908 N N . LEU A 1 110 ? 6.583 1.660 -1.673 1.00 82.69 110 LEU A N 1
ATOM 909 C CA . LEU A 1 110 ? 6.964 1.202 -0.336 1.00 82.69 110 LEU A CA 1
ATOM 910 C C . LEU A 1 110 ? 7.007 2.361 0.673 1.00 82.69 110 LEU A C 1
ATOM 912 O O . LEU A 1 110 ? 6.519 2.216 1.793 1.00 82.69 110 LEU A O 1
ATOM 916 N N . VAL A 1 111 ? 7.541 3.524 0.284 1.00 83.06 111 VAL A N 1
ATOM 917 C CA . VAL A 1 111 ? 7.537 4.725 1.141 1.00 83.06 111 VAL A CA 1
ATOM 918 C C . VAL A 1 111 ? 6.106 5.135 1.492 1.00 83.06 111 VAL A C 1
ATOM 920 O O . VAL A 1 111 ? 5.817 5.407 2.658 1.00 83.06 111 VAL A O 1
ATOM 923 N N . PHE A 1 112 ? 5.188 5.113 0.521 1.00 81.94 112 PHE A N 1
ATOM 924 C CA . PHE A 1 112 ? 3.773 5.356 0.797 1.00 81.94 112 PHE A CA 1
ATOM 925 C C . PHE A 1 112 ? 3.194 4.317 1.765 1.00 81.94 112 PHE A C 1
ATOM 927 O O . PHE A 1 112 ? 2.516 4.698 2.716 1.00 81.94 112 PHE A O 1
ATOM 934 N N . HIS A 1 113 ? 3.469 3.021 1.586 1.00 84.25 113 HIS A N 1
ATOM 935 C CA . HIS A 1 113 ? 2.991 1.985 2.513 1.00 84.25 113 HIS A CA 1
ATOM 936 C C . HIS A 1 113 ? 3.480 2.197 3.948 1.00 84.25 113 HIS A C 1
ATOM 938 O O . HIS A 1 113 ? 2.693 2.011 4.877 1.00 84.25 113 HIS A O 1
ATOM 944 N N . ILE A 1 114 ? 4.736 2.620 4.132 1.00 85.50 114 ILE A N 1
ATOM 945 C CA . ILE A 1 114 ? 5.300 2.966 5.447 1.00 85.50 114 ILE A CA 1
ATOM 946 C C . ILE A 1 114 ? 4.569 4.171 6.046 1.00 85.50 114 ILE A C 1
ATOM 948 O O . ILE A 1 114 ? 4.171 4.129 7.208 1.00 85.50 114 ILE A O 1
ATOM 952 N N . TYR A 1 115 ? 4.351 5.226 5.258 1.00 84.81 115 TYR A N 1
ATOM 953 C CA . TYR A 1 115 ? 3.609 6.405 5.707 1.00 84.81 115 TYR A CA 1
ATOM 954 C C . TYR A 1 115 ? 2.198 6.040 6.194 1.00 84.81 115 TYR A C 1
ATOM 956 O O . TYR A 1 115 ? 1.801 6.397 7.302 1.00 84.81 115 TYR A O 1
ATOM 964 N N . TRP A 1 116 ? 1.460 5.253 5.410 1.00 84.69 116 TRP A N 1
ATOM 965 C CA . TRP A 1 116 ? 0.130 4.779 5.793 1.00 84.69 116 TRP A CA 1
ATOM 966 C C . TRP A 1 116 ? 0.155 3.872 7.026 1.00 84.69 116 TRP A C 1
ATOM 968 O O . TRP A 1 116 ? -0.733 3.968 7.870 1.00 84.69 116 TRP A O 1
ATOM 978 N N . TRP A 1 117 ? 1.178 3.026 7.172 1.00 88.31 117 TRP A N 1
ATOM 979 C CA . TRP A 1 117 ? 1.343 2.202 8.368 1.00 88.31 117 TRP A CA 1
ATOM 980 C C . TRP A 1 117 ? 1.468 3.051 9.638 1.00 88.31 117 TRP A C 1
ATOM 982 O O . TRP A 1 117 ? 0.839 2.735 10.646 1.00 88.31 117 TRP A O 1
ATOM 992 N N . ILE A 1 118 ? 2.212 4.160 9.581 1.00 87.19 118 ILE A N 1
ATOM 993 C CA . ILE A 1 118 ? 2.336 5.096 10.708 1.00 87.19 118 ILE A CA 1
ATOM 994 C C . ILE A 1 118 ? 0.961 5.663 11.099 1.00 87.19 118 ILE A C 1
ATOM 996 O O . ILE A 1 118 ? 0.643 5.714 12.288 1.00 87.19 118 ILE A O 1
ATOM 1000 N N . LEU A 1 119 ? 0.119 6.029 10.124 1.00 83.31 119 LEU A N 1
ATOM 1001 C CA . LEU A 1 119 ? -1.242 6.516 10.386 1.00 83.31 119 LEU A CA 1
ATOM 1002 C C . LEU A 1 119 ? -2.128 5.444 11.037 1.00 83.31 119 LEU A C 1
ATOM 1004 O O . LEU A 1 119 ? -2.788 5.715 12.040 1.00 83.31 119 LEU A O 1
ATOM 1008 N N . ILE A 1 120 ? -2.110 4.217 10.507 1.00 86.75 120 ILE A N 1
ATOM 1009 C CA . ILE A 1 120 ? -2.886 3.090 11.050 1.00 86.75 120 ILE A CA 1
ATOM 1010 C C . ILE A 1 120 ? -2.445 2.786 12.486 1.00 86.75 120 ILE A C 1
ATOM 1012 O O . ILE A 1 120 ? -3.281 2.653 13.379 1.00 86.75 120 ILE A O 1
ATOM 1016 N N . TYR A 1 121 ? -1.136 2.735 12.732 1.00 85.81 121 TYR A N 1
ATOM 1017 C CA . TYR A 1 121 ? -0.575 2.516 14.062 1.00 85.81 121 TYR A CA 1
ATOM 1018 C C . TYR A 1 121 ? -0.969 3.624 15.048 1.00 85.81 121 TYR A C 1
ATOM 1020 O O . TYR A 1 121 ? -1.385 3.329 16.169 1.00 85.81 121 TYR A O 1
ATOM 1028 N N . SER A 1 122 ? -0.900 4.889 14.623 1.00 84.62 122 SER A N 1
ATOM 1029 C CA . SER A 1 122 ? -1.349 6.034 15.425 1.00 84.62 122 SER A CA 1
ATOM 1030 C C . SER A 1 122 ? -2.820 5.891 15.831 1.00 84.62 122 SER A C 1
ATOM 1032 O O . SER A 1 122 ? -3.180 6.060 16.998 1.00 84.62 122 SER A O 1
ATOM 1034 N N . MET A 1 123 ? -3.671 5.468 14.894 1.00 83.00 123 MET A N 1
ATOM 1035 C CA . MET A 1 123 ? -5.093 5.248 15.145 1.00 83.00 123 MET A CA 1
ATOM 1036 C C . MET A 1 123 ? -5.350 4.084 16.117 1.00 83.00 123 MET A C 1
ATOM 1038 O O . MET A 1 123 ? -6.194 4.221 17.004 1.00 83.00 123 MET A O 1
ATOM 1042 N N . ILE A 1 124 ? -4.590 2.984 16.029 1.00 84.81 124 ILE A N 1
ATOM 1043 C CA . ILE A 1 124 ? -4.637 1.882 17.011 1.00 84.81 124 ILE A CA 1
ATOM 1044 C C . ILE A 1 124 ? -4.236 2.378 18.405 1.00 84.81 124 ILE A C 1
ATOM 1046 O O . ILE A 1 124 ? -4.946 2.117 19.377 1.00 84.81 124 ILE A O 1
ATOM 1050 N N . MET A 1 125 ? -3.128 3.118 18.514 1.00 80.69 125 MET A N 1
ATOM 1051 C CA . MET A 1 125 ? -2.644 3.646 19.795 1.00 80.69 125 MET A CA 1
ATOM 1052 C C . MET A 1 125 ? -3.665 4.580 20.444 1.00 80.69 125 MET A C 1
ATOM 1054 O O . MET A 1 125 ? -3.907 4.495 21.649 1.00 80.69 125 MET A O 1
ATOM 1058 N N . ARG A 1 126 ? -4.337 5.417 19.647 1.00 77.44 126 ARG A N 1
ATOM 1059 C CA . ARG A 1 126 ? -5.393 6.301 20.147 1.00 77.44 126 ARG A CA 1
ATOM 1060 C C . ARG A 1 126 ? -6.632 5.526 20.608 1.00 77.44 126 ARG A C 1
ATOM 1062 O O . ARG A 1 126 ? -7.202 5.870 21.640 1.00 77.44 126 ARG A O 1
ATOM 1069 N N . GLN A 1 127 ? -7.027 4.460 19.907 1.00 76.25 127 GLN A N 1
ATOM 1070 C CA . GLN A 1 127 ? -8.123 3.593 20.362 1.00 76.25 127 GLN A CA 1
ATOM 1071 C C . GLN A 1 127 ? -7.791 2.843 21.657 1.00 76.25 127 GLN A C 1
ATOM 1073 O O . GLN A 1 127 ? -8.654 2.721 22.529 1.00 76.25 127 GLN A O 1
ATOM 1078 N N . LEU A 1 128 ? -6.543 2.394 21.815 1.00 75.88 128 LEU A N 1
ATOM 1079 C CA . LEU A 1 128 ? -6.085 1.729 23.033 1.00 75.88 128 LEU A CA 1
ATOM 1080 C C . LEU A 1 128 ? -6.066 2.697 24.227 1.00 75.88 128 LEU A C 1
ATOM 1082 O O . LEU A 1 128 ? -6.553 2.356 25.305 1.00 75.88 128 LEU A O 1
ATOM 1086 N N . ASN A 1 129 ? -5.581 3.924 24.018 1.00 75.69 129 ASN A N 1
ATOM 1087 C CA . ASN A 1 129 ? -5.549 4.963 25.048 1.00 75.69 129 ASN A CA 1
ATOM 1088 C C . ASN A 1 129 ? -6.961 5.425 25.465 1.00 75.69 129 ASN A C 1
ATOM 1090 O O . ASN A 1 129 ? -7.210 5.690 26.638 1.00 75.69 129 ASN A O 1
ATOM 1094 N N . ASN A 1 130 ? -7.920 5.434 24.532 1.00 69.19 130 ASN A N 1
ATOM 1095 C CA . ASN A 1 130 ? -9.310 5.839 24.777 1.00 69.19 130 ASN A CA 1
ATOM 1096 C C . ASN A 1 130 ? -10.225 4.694 25.264 1.00 69.19 130 ASN A C 1
ATOM 1098 O O . ASN A 1 130 ? -11.451 4.813 25.180 1.00 69.19 130 ASN A O 1
ATOM 1102 N N . ARG A 1 131 ? -9.662 3.580 25.767 1.00 60.91 131 ARG A N 1
ATOM 1103 C CA . ARG A 1 131 ? -10.404 2.382 26.225 1.00 60.91 131 ARG A CA 1
ATOM 1104 C C . ARG A 1 131 ? -11.436 1.866 25.202 1.00 60.91 131 ARG A C 1
ATOM 1106 O O . ARG A 1 131 ? -12.523 1.436 25.580 1.00 60.91 131 ARG A O 1
ATOM 1113 N N . GLY A 1 132 ? -11.108 1.906 23.911 1.00 55.66 132 GLY A N 1
ATOM 1114 C CA . GLY A 1 132 ? -11.967 1.368 22.852 1.00 55.66 132 GLY A CA 1
ATOM 1115 C C . GLY A 1 132 ? -13.075 2.304 22.365 1.00 55.66 132 GLY A C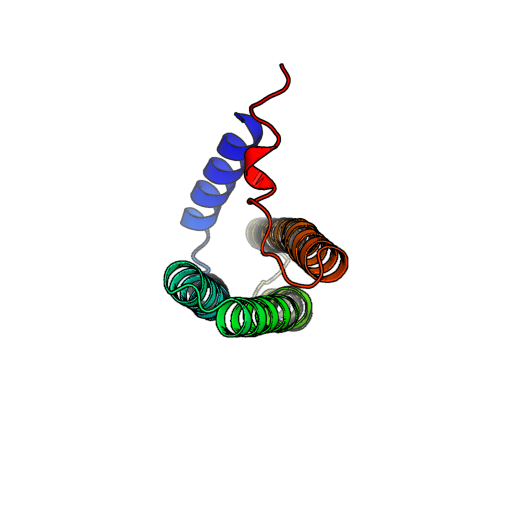 1
ATOM 1116 O O . GLY A 1 132 ? -13.910 1.868 21.583 1.00 55.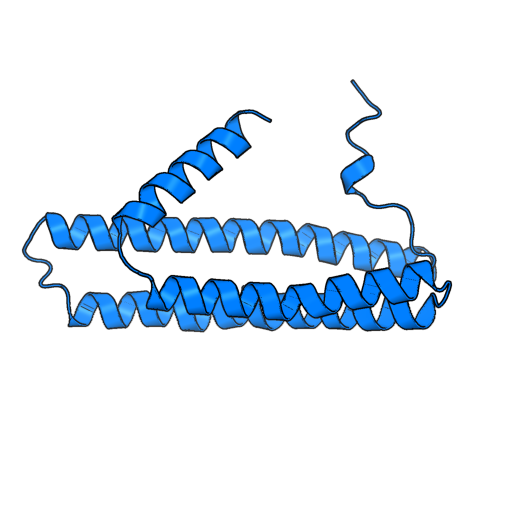66 132 GLY A O 1
ATOM 1117 N N . LYS A 1 133 ? -13.090 3.587 22.762 1.00 51.16 133 LYS A N 1
ATOM 1118 C CA . LYS A 1 133 ? -13.894 4.589 22.045 1.00 51.16 133 LYS A CA 1
ATOM 1119 C C . LYS A 1 133 ? -13.211 4.927 20.722 1.00 51.16 133 LYS A C 1
ATOM 1121 O O . LYS A 1 133 ? -12.113 5.495 20.712 1.00 51.16 133 LYS A O 1
ATOM 1126 N N . VAL A 1 134 ? -13.867 4.597 19.611 1.00 54.59 134 VAL A N 1
ATOM 1127 C CA . VAL A 1 134 ? -13.408 4.925 18.257 1.00 54.59 134 VAL A CA 1
ATOM 1128 C C . VAL A 1 134 ? -13.522 6.441 18.024 1.00 54.59 134 VAL A C 1
ATOM 1130 O O . VAL A 1 134 ? -14.498 6.925 17.459 1.00 54.59 134 VAL A O 1
ATOM 1133 N N . GLY A 1 135 ? -12.525 7.205 18.481 1.00 51.94 135 GLY A N 1
ATOM 1134 C CA . GLY A 1 135 ? -12.437 8.652 18.237 1.00 51.94 135 GLY A CA 1
ATOM 1135 C C . GLY A 1 135 ? -12.303 9.002 16.747 1.00 51.94 135 GLY A C 1
ATOM 1136 O O . GLY A 1 135 ? -11.771 8.199 15.974 1.00 51.94 135 GLY A O 1
ATOM 1137 N N . GLU A 1 136 ? -12.772 10.197 16.376 1.00 51.81 136 GLU A N 1
ATOM 1138 C CA . GLU A 1 136 ? -12.895 10.746 15.010 1.00 51.81 136 GLU A CA 1
ATOM 1139 C C . GLU A 1 136 ? -11.607 10.733 14.181 1.00 51.81 136 GLU A C 1
ATOM 1141 O O . GLU A 1 136 ? -10.530 11.028 14.684 1.00 51.81 136 GLU A O 1
ATOM 1146 N N . ASP A 1 137 ? -11.722 10.369 12.904 1.00 51.09 137 ASP A N 1
ATOM 1147 C CA . ASP A 1 137 ? -10.615 10.194 11.955 1.00 51.09 137 ASP A CA 1
ATOM 1148 C C . ASP A 1 137 ? -9.599 11.359 12.002 1.00 51.09 137 ASP A C 1
ATOM 1150 O O . ASP A 1 137 ? -9.963 12.524 11.858 1.00 51.09 137 ASP A O 1
ATOM 1154 N N . ILE A 1 138 ? -8.311 11.039 12.179 1.00 53.66 138 ILE A N 1
ATOM 1155 C CA . ILE A 1 138 ? -7.191 12.005 12.175 1.00 53.66 138 ILE A CA 1
ATOM 1156 C C . ILE A 1 138 ? -7.027 12.731 10.832 1.00 53.66 138 ILE A C 1
ATOM 1158 O O . ILE A 1 138 ? -6.316 13.728 10.768 1.00 53.66 138 ILE A O 1
ATOM 1162 N N . ARG A 1 139 ? -7.671 12.264 9.751 1.00 53.00 139 ARG A N 1
ATOM 1163 C CA . ARG A 1 139 ? -7.709 12.995 8.470 1.00 53.00 139 ARG A CA 1
ATOM 1164 C C . ARG A 1 139 ? -8.446 14.336 8.541 1.00 53.00 139 ARG A C 1
ATOM 1166 O O . ARG A 1 139 ? -8.294 15.117 7.610 1.00 53.00 139 ARG A O 1
ATOM 1173 N N . SER A 1 140 ? -9.215 14.580 9.600 1.00 44.47 140 SER A N 1
ATOM 1174 C CA . SER A 1 140 ? -10.059 15.773 9.769 1.00 44.47 140 SER A CA 1
ATOM 1175 C C . SER A 1 140 ? -9.393 16.883 10.593 1.00 44.47 140 SER A C 1
ATOM 1177 O O . SER A 1 140 ? -9.814 18.028 10.513 1.00 44.47 140 SER A O 1
ATOM 1179 N N . ASP A 1 141 ? -8.331 16.579 11.349 1.00 48.16 141 ASP A N 1
ATOM 1180 C CA . ASP A 1 141 ? -7.700 17.542 12.274 1.00 48.16 141 ASP A CA 1
ATOM 1181 C C . ASP A 1 141 ? -6.855 18.623 11.564 1.00 48.16 141 ASP A C 1
ATOM 1183 O O . ASP A 1 141 ? -6.328 19.523 12.215 1.00 48.16 141 ASP A O 1
ATOM 1187 N N . SER A 1 142 ? -6.694 18.553 10.237 1.00 46.16 142 SER A N 1
ATOM 1188 C CA . SER A 1 142 ? -5.917 19.534 9.464 1.00 46.16 142 SER A CA 1
ATOM 1189 C C . SER A 1 142 ? -6.756 20.575 8.716 1.00 46.16 142 SER A C 1
ATOM 1191 O O . SER A 1 142 ? -6.186 21.302 7.910 1.00 46.16 142 SER A O 1
ATOM 1193 N N . GLU A 1 143 ? -8.074 20.644 8.931 1.00 45.94 143 GLU A N 1
ATOM 1194 C CA . GLU A 1 143 ? -8.938 21.672 8.311 1.00 45.94 143 GLU A CA 1
ATOM 1195 C C . GLU A 1 143 ? -9.381 22.787 9.281 1.00 45.94 143 GLU A C 1
ATOM 1197 O O . GLU A 1 143 ? -10.011 23.742 8.839 1.00 45.94 143 GLU A O 1
ATOM 1202 N N . ASP A 1 144 ? -8.989 22.729 10.562 1.00 42.78 144 ASP A N 1
ATOM 1203 C CA . ASP A 1 144 ? -9.436 23.687 11.594 1.00 42.78 144 ASP A CA 1
ATOM 1204 C C . ASP A 1 144 ? -8.345 24.634 12.140 1.00 42.78 144 ASP A C 1
ATOM 1206 O O . ASP A 1 144 ? -8.604 25.383 13.079 1.00 42.78 144 ASP A O 1
ATOM 1210 N N . ASN A 1 145 ? -7.132 24.660 11.572 1.00 38.16 145 ASN A N 1
ATOM 1211 C CA . ASN A 1 145 ? -6.143 25.697 11.900 1.00 38.16 145 ASN A CA 1
ATOM 1212 C C . ASN A 1 145 ? -5.344 26.139 10.657 1.00 38.16 145 ASN A C 1
ATOM 1214 O O . ASN A 1 145 ? -4.413 25.444 10.247 1.00 38.16 145 ASN A O 1
ATOM 1218 N N . ASP A 1 146 ? -5.722 27.329 10.169 1.00 35.00 146 ASP A N 1
ATOM 1219 C CA . ASP A 1 146 ? -5.152 28.203 9.117 1.00 35.00 146 ASP A CA 1
ATOM 1220 C C . ASP A 1 146 ? -5.389 27.867 7.629 1.00 35.00 146 ASP A C 1
ATOM 1222 O O . ASP A 1 146 ? -4.711 26.983 7.054 1.00 35.00 146 ASP A O 1
#

pLDDT: mean 71.03, std 13.38, range [35.0, 89.94]